Protein 3H6Q (pdb70)

Sequence (168 aa):
GFEDGFYTILHLAEGQHHPNSKIPGGMYASSKDGKDVPVTAEPLGPQSKIRWWIARRDPQAGDDMYTITEFRIDNSIIPGQQWSSRSPVETEVPVYLYDRIKAEEETGYTCAWRIQQPADHGADGVYHIVGNVRIGSTDWADLREEYGEPQVYMKPVPVIPNVVYIPRWFILGYEE

B-factor: mean 22.75, std 12.81, range [7.79, 85.91]

Radius of gyration: 15.04 Å; Cα contacts (8 Å, |Δi|>4): 395; chains: 1; bounding box: 37×40×35 Å

Nearest PDB structures (foldseek):
  3h6q-assembly1_A  TM=1.006E+00  e=7.172E-31  Macrolepiota procera
  8ae5-assembly2_D  TM=9.806E-01  e=5.503E-27  Macrolepiota procera
  5eha-assembly1_A  TM=6.609E-01  e=7.747E-03  Agaricus bisporus
  3mpp-assembly1_G  TM=6.601E-01  e=1.578E-02  Clostridium botulinum
  4jra-assembly2_B  TM=5.439E-01  e=2.253E-02  Clostridium botulinum

Solvent-accessible surface area: 9699 Å² total; per-residue (Å²): 100,20,131,74,13,41,23,20,0,11,28,6,54,127,68,64,132,31,119,49,198,138,112,52,24,53,33,0,0,6,100,77,25,52,76,58,34,2,5,3,22,68,132,36,146,169,35,117,8,95,0,130,0,20,112,39,103,168,44,28,123,103,34,6,10,0,19,12,111,72,165,82,154,46,112,43,0,9,0,0,14,9,65,121,103,55,108,27,22,0,48,1,14,15,140,130,54,4,139,123,46,47,66,32,21,16,0,75,15,72,74,2,137,150,27,62,130,13,8,40,8,0,4,0,15,87,88,186,59,28,10,1,11,0,14,31,62,130,56,205,57,102,36,19,0,17,1,76,45,10,55,101,99,120,151,59,62,24,4,45,0,12,7,89,39,145,131,241

Foldseek 3Di:
DDAWAKKFKWWDDVPRDPVDDPFDTWTFFCVVDAPAFTFTHGDDPPTFGIWGWADDVVVHPQKIWTWTDDDDDDQTFTFKAALPDFFFFTGGHGVVVCVVVVIDRIWHWAADPDDDPQKTWTWGHDDVQWTWTWHWDADPNGITTGTHIDGPDPPDDRIIIRMDGPDD

CATH classification: 2.80.10.50

Organism: Macrolepiota procera (NCBI:txid56183)

Structure (mmCIF, N/CA/C/O backbone):
data_3H6Q
#
_entry.id   3H6Q
#
_cell.length_a   77.11
_cell.length_b   77.11
_cell.length_c   60.92
_cell.angle_alpha   90
_cell.angle_beta   90
_cell.angle_gamma   120
#
_symmetry.space_group_name_H-M   'P 31 2 1'
#
loop_
_entity.id
_entity.type
_entity.pdbx_description
1 polymer 'Macrocypin 1a'
2 water water
#
loop_
_atom_site.group_PDB
_atom_site.id
_atom_site.type_symbol
_atom_site.label_atom_id
_atom_site.label_alt_id
_atom_site.label_comp_id
_atom_site.label_asym_id
_atom_site.label_entity_id
_atom_site.label_seq_id
_atom_site.pdbx_PDB_ins_code
_atom_site.Cartn_x
_atom_site.Cartn_y
_atom_site.Cartn_z
_atom_site.occupancy
_atom_site.B_iso_or_equiv
_atom_site.auth_seq_id
_atom_site.auth_comp_id
_atom_site.auth_asym_id
_atom_site.auth_atom_id
_atom_site.pdbx_PDB_model_num
ATOM 1 N N . GLY A 1 2 ? -31.271 -24.322 23.294 1.00 37.44 1 GLY A N 1
ATOM 2 C CA . GLY A 1 2 ? -30.037 -23.886 22.629 1.00 34.13 1 GLY A CA 1
ATOM 3 C C . GLY A 1 2 ? -29.628 -22.403 22.750 1.00 32.15 1 GLY A C 1
ATOM 4 O O . GLY A 1 2 ? -29.611 -21.803 23.829 1.00 32.89 1 GLY A O 1
ATOM 5 N N . PHE A 1 3 ? -29.194 -21.826 21.626 1.00 28.88 2 PHE A N 1
ATOM 6 C CA . PHE A 1 3 ? -28.746 -20.417 21.626 1.00 26.32 2 PHE A CA 1
ATOM 7 C C . PHE A 1 3 ? -29.890 -19.489 22.075 1.00 23.83 2 PHE A C 1
ATOM 8 O O . PHE A 1 3 ? -31.000 -19.592 21.565 1.00 20.90 2 PHE A O 1
ATOM 16 N N . GLU A 1 4 ? -29.612 -18.529 22.962 1.00 27.56 3 GLU A N 1
ATOM 17 C CA . GLU A 1 4 ? -30.642 -17.634 23.454 1.00 28.67 3 GLU A CA 1
ATOM 18 C C . GLU A 1 4 ? -30.876 -16.425 22.569 1.00 22.94 3 GLU A C 1
ATOM 19 O O . GLU A 1 4 ? -29.918 -15.809 22.121 1.00 22.76 3 GLU A O 1
ATOM 25 N N . ASP A 1 5 ? -32.126 -16.000 22.464 1.00 22.64 4 ASP A N 1
ATOM 26 C CA . ASP A 1 5 ? -32.425 -14.796 21.699 1.00 18.00 4 ASP A CA 1
ATOM 27 C C . ASP A 1 5 ? -31.726 -13.643 22.445 1.00 20.44 4 ASP A C 1
ATOM 28 O O . ASP A 1 5 ? -31.735 -13.598 23.703 1.00 18.67 4 ASP A O 1
ATOM 33 N N . GLY A 1 6 ? -31.281 -12.634 21.710 1.00 16.40 5 GLY A N 1
ATOM 34 C CA . GLY A 1 6 ? -30.613 -11.529 22.366 1.00 15.81 5 GLY A CA 1
ATOM 35 C C . GLY A 1 6 ? -29.966 -10.587 21.380 1.00 13.35 5 GLY A C 1
ATOM 36 O O . GLY A 1 6 ? -30.193 -10.653 20.159 1.00 12.71 5 GLY A O 1
ATOM 37 N N . PHE A 1 7 ? -29.179 -9.674 21.939 1.00 13.57 6 PHE A N 1
ATOM 38 C CA . PHE A 1 7 ? -28.570 -8.574 21.164 1.00 10.53 6 PHE A CA 1
ATOM 39 C C . PHE A 1 7 ? -27.078 -8.810 21.206 1.00 12.77 6 PHE A C 1
ATOM 40 O O . PHE A 1 7 ? -26.438 -8.727 22.265 1.00 12.96 6 PHE A O 1
ATOM 48 N N . TYR A 1 8 ? -26.490 -9.146 20.062 1.00 12.91 7 TYR A N 1
ATOM 49 C CA . TYR A 1 8 ? -25.096 -9.625 20.075 1.00 10.48 7 TYR A CA 1
ATOM 50 C C . TYR A 1 8 ? -24.140 -8.857 19.172 1.00 9.94 7 TYR A C 1
ATOM 51 O O . TYR A 1 8 ? -24.560 -8.298 18.139 1.00 11.32 7 TYR A O 1
ATOM 60 N N . THR A 1 9 ? -22.843 -9.055 19.432 1.00 12.13 8 THR A N 1
ATOM 61 C CA . THR A 1 9 ? -21.755 -8.598 18.514 1.00 13.00 8 THR A CA 1
ATOM 62 C C . THR A 1 9 ? -21.210 -9.937 17.980 1.00 11.57 8 THR A C 1
ATOM 63 O O . THR A 1 9 ? -21.247 -10.971 18.693 1.00 11.72 8 THR A O 1
ATOM 67 N N . ILE A 1 10 ? -20.710 -9.881 16.754 1.00 11.31 9 ILE A N 1
ATOM 68 C CA . ILE A 1 10 ? -20.252 -11.106 16.087 1.00 13.41 9 ILE A CA 1
ATOM 69 C C . ILE A 1 10 ? -18.850 -10.842 15.526 1.00 13.44 9 ILE A C 1
ATOM 70 O O . ILE A 1 10 ? -18.707 -10.301 14.436 1.00 11.70 9 ILE A O 1
ATOM 75 N N . LEU A 1 11 ? -17.845 -11.339 16.247 1.00 12.53 10 LEU A N 1
ATOM 76 C CA . LEU A 1 11 ? -16.419 -11.105 15.923 1.00 12.97 10 LEU A CA 1
ATOM 77 C C . LEU A 1 11 ? -15.841 -12.235 15.073 1.00 13.87 10 LEU A C 1
ATOM 78 O O . LEU A 1 11 ? -15.980 -13.402 15.406 1.00 12.79 10 LEU A O 1
ATOM 83 N N . HIS A 1 12 ? -15.307 -11.879 13.917 1.00 14.20 11 HIS A N 1
ATOM 84 C 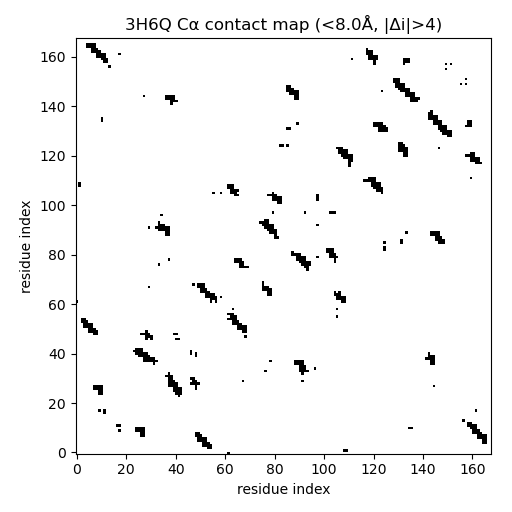CA . HIS A 1 12 ? -14.703 -12.945 13.100 1.00 13.43 11 HIS A CA 1
ATOM 85 C C . HIS A 1 12 ? -13.443 -13.468 13.788 1.00 11.64 11 HIS A C 1
ATOM 86 O O . HIS A 1 12 ? -12.644 -12.702 14.260 1.00 14.62 11 HIS A O 1
ATOM 93 N N . LEU A 1 13 ? -13.270 -14.790 13.777 1.00 14.12 12 LEU A N 1
ATOM 94 C CA . LEU A 1 13 ? -12.091 -15.387 14.365 1.00 14.10 12 LEU A CA 1
ATOM 95 C C . LEU A 1 13 ? -11.255 -16.154 13.314 1.00 15.37 12 LEU A C 1
ATOM 96 O O . LEU A 1 13 ? -11.665 -17.245 12.837 1.00 17.10 12 LEU A O 1
ATOM 101 N N . ALA A 1 14 ? -10.056 -15.639 13.050 1.00 18.74 13 ALA A N 1
ATOM 102 C CA . ALA A 1 14 ? -9.130 -16.362 12.162 1.00 19.80 13 ALA A CA 1
ATOM 103 C C . ALA A 1 14 ? -8.535 -17.519 12.982 1.00 18.95 13 ALA A C 1
ATOM 104 O O . ALA A 1 14 ? -8.611 -17.557 14.213 1.00 18.17 13 ALA A O 1
ATOM 106 N N . GLU A 1 15 ? -7.968 -18.539 12.313 1.00 23.71 14 GLU A N 1
ATOM 107 C CA . GLU A 1 15 ? -7.399 -19.686 13.093 1.00 23.35 14 GLU A CA 1
ATOM 108 C C . GLU A 1 15 ? -6.315 -19.194 14.065 1.00 26.60 14 GLU A C 1
ATOM 109 O O . GLU A 1 15 ? -5.425 -18.457 13.650 1.00 26.37 14 GLU A O 1
ATOM 115 N N . GLY A 1 16 ? -6.405 -19.601 15.325 1.00 27.36 15 GLY A N 1
ATOM 116 C CA . GLY A 1 16 ? -5.436 -19.162 16.322 1.00 31.95 15 GLY A CA 1
ATOM 117 C C . GLY A 1 16 ? -5.750 -17.830 17.023 1.00 32.90 15 GLY A C 1
ATOM 118 O O . GLY A 1 16 ? -5.080 -17.473 17.991 1.00 36.69 15 GLY A O 1
ATOM 119 N N . GLN A 1 17 ? -6.736 -17.082 16.528 1.00 29.49 16 GLN A N 1
ATOM 120 C CA . GLN A 1 17 ? -7.091 -15.773 17.121 1.00 30.65 16 GLN A CA 1
ATOM 121 C C . GLN A 1 17 ? -7.689 -15.898 18.507 1.00 31.44 16 GLN A C 1
ATOM 122 O O . GLN A 1 17 ? -8.544 -16.744 18.724 1.00 34.13 16 GLN A O 1
ATOM 128 N N A HIS A 1 18 ? -7.257 -15.060 19.446 0.39 32.80 17 HIS A N 1
ATOM 129 N N B HIS A 1 18 ? -7.236 -15.099 19.464 0.61 44.75 17 HIS A N 1
ATOM 130 C CA A HIS A 1 18 ? -7.800 -15.106 20.807 0.39 35.69 17 HIS A CA 1
ATOM 131 C CA B HIS A 1 18 ? -7.809 -15.178 20.808 0.61 48.04 17 HIS A CA 1
ATOM 132 C C A HIS A 1 18 ? -9.033 -14.221 20.895 0.39 34.39 17 HIS A C 1
ATOM 133 C C B HIS A 1 18 ? -9.018 -14.255 20.879 0.61 48.07 17 HIS A C 1
ATOM 134 O O A HIS A 1 18 ? -8.929 -13.000 20.747 0.39 32.03 17 HIS A O 1
ATOM 135 O O B HIS A 1 18 ? -8.896 -13.050 20.635 0.61 44.45 17 HIS A O 1
ATOM 148 N N . PRO A 1 19 ? -10.204 -14.813 21.189 1.00 37.05 18 PRO A N 1
ATOM 149 C CA . PRO A 1 19 ? -11.446 -14.047 21.297 1.00 37.75 18 PRO A CA 1
ATOM 150 C C . PRO A 1 19 ? -11.298 -12.851 22.207 1.00 42.55 18 PRO A C 1
ATOM 151 O O . PRO A 1 19 ? -11.852 -11.774 21.940 1.00 40.27 18 PRO A O 1
ATOM 155 N N . ASN A 1 20 ? -10.604 -13.036 23.328 1.00 42.90 19 ASN A N 1
ATOM 156 C CA . ASN A 1 20 ? -10.494 -11.897 24.236 1.00 47.94 19 ASN A CA 1
ATOM 157 C C . ASN A 1 20 ? -9.281 -11.006 23.998 1.00 48.15 19 ASN A C 1
ATOM 158 O O . ASN A 1 20 ? -9.106 -10.007 24.694 1.00 53.07 19 ASN A O 1
ATOM 163 N N . SER A 1 21 ? -8.531 -11.292 22.929 1.00 52.31 20 SER A N 1
ATOM 164 C CA . SER A 1 21 ? -7.297 -10.570 22.588 1.00 52.55 20 SER A CA 1
ATOM 165 C C . SER A 1 21 ? -7.385 -9.075 22.793 1.00 55.25 20 SER A C 1
ATOM 166 O O . SER A 1 21 ? -8.471 -8.477 22.789 1.00 55.22 20 SER A O 1
ATOM 169 N N . LYS A 1 22 ? -6.221 -8.467 22.977 1.00 57.32 21 LYS A N 1
ATOM 170 C CA . LYS A 1 22 ? -6.165 -7.040 23.225 1.00 53.22 21 LYS A CA 1
ATOM 171 C C . LYS A 1 22 ? -5.639 -6.289 22.009 1.00 53.06 21 LYS A C 1
ATOM 172 O O . LYS A 1 22 ? -6.030 -5.136 21.763 1.00 48.68 21 LYS A O 1
ATOM 178 N N . ILE A 1 23 ? -4.770 -6.933 21.235 1.00 49.08 22 ILE A N 1
ATOM 179 C CA . ILE A 1 23 ? -4.262 -6.290 20.031 1.00 48.54 22 ILE A CA 1
ATOM 180 C C . ILE A 1 23 ? -5.494 -5.837 19.270 1.00 49.64 22 ILE A C 1
ATOM 181 O O . ILE A 1 23 ? -6.515 -6.553 19.227 1.00 46.63 22 ILE A O 1
ATOM 186 N N . PRO A 1 24 ? -5.469 -4.598 18.766 1.00 48.48 23 PRO A N 1
ATOM 187 C CA . PRO A 1 24 ? -6.614 -4.071 18.013 1.00 44.25 23 PRO A CA 1
ATOM 188 C C . PRO A 1 24 ? -6.731 -4.699 16.622 1.00 43.05 23 PRO A C 1
ATOM 189 O O . PRO A 1 24 ? -5.868 -5.475 16.177 1.00 49.05 23 PRO A O 1
ATOM 193 N N . GLY A 1 25 ? -7.844 -4.423 15.963 1.00 38.05 24 GLY A N 1
ATOM 194 C CA . GLY A 1 25 ? -8.010 -4.951 14.637 1.00 37.07 24 GLY A CA 1
ATOM 195 C C . GLY A 1 25 ? -9.140 -5.940 14.482 1.00 31.84 24 GLY A C 1
ATOM 196 O O . GLY A 1 25 ? -9.406 -6.275 13.355 1.00 34.49 24 GLY A O 1
ATOM 197 N N . GLY A 1 26 ? -9.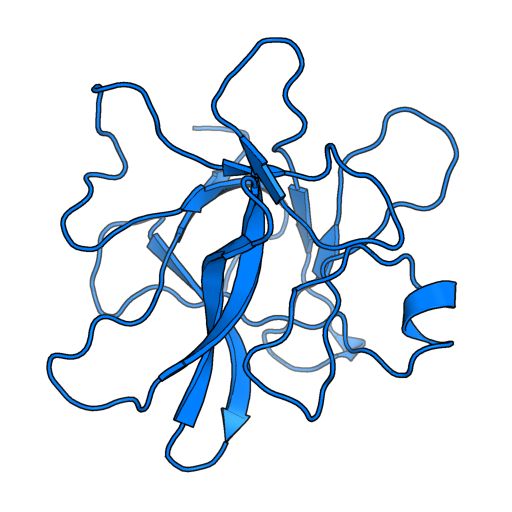744 -6.429 15.570 1.00 30.93 25 GLY A N 1
A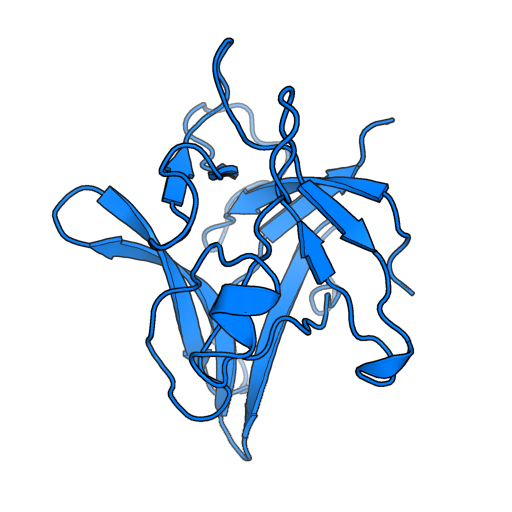TOM 198 C CA . GLY A 1 26 ? -10.826 -7.402 15.442 1.00 25.50 25 GLY A CA 1
ATOM 199 C C . GLY A 1 26 ? -11.848 -6.870 14.484 1.00 25.00 25 GLY A C 1
ATOM 200 O O . GLY A 1 26 ? -12.193 -5.678 14.584 1.00 20.05 25 GLY A O 1
ATOM 201 N N . MET A 1 27 ? -12.405 -7.736 13.627 1.00 19.63 26 MET A N 1
ATOM 202 C CA . MET A 1 27 ? -13.394 -7.249 12.654 1.00 19.41 26 MET A CA 1
ATOM 203 C C . MET A 1 27 ? -14.733 -7.897 13.026 1.00 17.91 26 MET A C 1
ATOM 204 O O . MET A 1 27 ? -14.877 -9.134 13.070 1.00 16.25 26 MET A O 1
ATOM 209 N N . TYR A 1 28 ? -15.759 -7.059 13.184 1.00 14.43 27 TYR A N 1
ATOM 210 C CA . TYR A 1 28 ? -17.088 -7.525 13.554 1.00 13.03 27 TYR A CA 1
ATOM 211 C C . TYR A 1 28 ? -18.065 -7.434 12.391 1.00 15.76 27 TYR A C 1
ATOM 212 O O . TYR A 1 28 ? -18.026 -6.422 11.629 1.00 12.69 27 TYR A O 1
ATOM 221 N N . ALA A 1 29 ? -18.975 -8.407 12.241 1.00 13.79 28 ALA A N 1
ATOM 222 C CA . ALA A 1 29 ? -19.959 -8.322 11.122 1.00 14.43 28 ALA A CA 1
ATOM 223 C C . ALA A 1 29 ? -20.713 -6.992 11.331 1.00 11.93 28 ALA A C 1
ATOM 224 O O . ALA A 1 29 ? -21.155 -6.671 12.464 1.00 12.06 28 ALA A O 1
ATOM 226 N N . SER A 1 30 ? -20.988 -6.319 10.221 1.00 11.31 29 SER A N 1
ATOM 227 C CA . SER A 1 30 ? -21.547 -4.961 10.263 1.00 11.25 29 SER A CA 1
ATOM 228 C C . SER A 1 30 ? -22.657 -4.713 9.291 1.00 14.09 29 SER A C 1
ATOM 229 O O . SER A 1 30 ? -22.648 -5.229 8.160 1.00 13.59 29 SER A O 1
ATOM 232 N N . SER A 1 31 ? -23.631 -3.881 9.708 1.00 13.58 30 SER A N 1
ATOM 233 C CA . SER A 1 31 ? -24.707 -3.503 8.818 1.00 14.16 30 SER A CA 1
ATOM 234 C C . SER A 1 31 ? -24.436 -2.118 8.219 1.00 12.77 30 SER A C 1
ATOM 235 O O . SER A 1 31 ? -25.384 -1.541 7.603 1.00 12.80 30 SER A O 1
ATOM 238 N N . LYS A 1 32 ? -23.195 -1.613 8.327 1.00 13.87 31 LYS A N 1
ATOM 239 C CA . LYS A 1 32 ? -22.951 -0.226 7.804 1.00 15.89 31 LYS A CA 1
ATOM 240 C C . LYS A 1 32 ? -23.219 0.000 6.334 1.00 15.59 31 LYS A C 1
ATOM 241 O O . LYS A 1 32 ? -23.448 1.144 5.930 1.00 17.67 31 LYS A O 1
ATOM 247 N N . ASP A 1 33 ? -23.203 -1.042 5.504 1.00 14.96 32 ASP A N 1
ATOM 248 C CA . ASP A 1 33 ? -23.446 -0.820 4.064 1.00 18.02 32 ASP A CA 1
ATOM 249 C C . ASP A 1 33 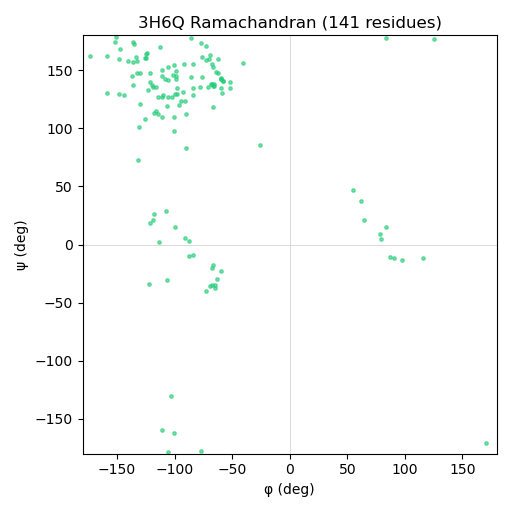? -24.924 -0.778 3.712 1.00 17.80 32 ASP A C 1
ATOM 250 O O . ASP A 1 33 ? -25.269 -0.477 2.569 1.00 16.00 32 ASP A O 1
ATOM 255 N N . GLY A 1 34 ? -25.780 -1.131 4.669 1.00 14.29 33 GLY A N 1
ATOM 256 C CA . GLY A 1 34 ? -27.218 -0.999 4.472 1.00 14.14 33 GLY A CA 1
ATOM 257 C C . GLY A 1 34 ? -27.909 -2.130 3.752 1.00 15.01 33 GLY A C 1
ATOM 258 O O . GLY A 1 34 ? -27.254 -3.115 3.385 1.00 13.48 33 GLY A O 1
ATOM 259 N N . LYS A 1 35 ? -29.235 -2.015 3.632 1.00 12.71 34 LYS A N 1
ATOM 260 C CA . LYS A 1 35 ? -29.999 -3.102 2.979 1.00 12.77 34 LYS A CA 1
ATOM 261 C C . LYS A 1 35 ? -29.715 -3.243 1.465 1.00 15.67 34 LYS A C 1
ATOM 262 O O . LYS A 1 35 ? -29.175 -2.306 0.816 1.00 17.64 34 LYS A O 1
ATOM 268 N N . ASP A 1 36 ? -29.952 -4.470 0.982 1.00 15.60 35 ASP A N 1
ATOM 269 C CA . ASP A 1 36 ? -29.860 -4.838 -0.423 1.00 15.99 35 ASP A CA 1
ATOM 270 C C . ASP A 1 36 ? -28.485 -5.062 -0.987 1.00 17.06 35 ASP A C 1
ATOM 271 O O . ASP A 1 36 ? -28.320 -5.229 -2.223 1.00 18.03 35 ASP A O 1
ATOM 276 N N . VAL A 1 37 ? -27.479 -5.087 -0.125 1.00 14.27 36 VAL A N 1
ATOM 277 C CA . VAL A 1 37 ? -26.112 -5.360 -0.532 1.00 12.90 36 VAL A CA 1
ATOM 278 C C . VAL A 1 37 ? -25.528 -6.339 0.479 1.00 14.35 36 VAL A C 1
ATOM 279 O O . VAL A 1 37 ? -26.123 -6.576 1.522 1.00 13.03 36 VAL A O 1
ATOM 283 N N . PRO A 1 38 ? -24.324 -6.855 0.233 1.00 16.49 37 PRO A N 1
ATOM 284 C CA . PRO A 1 38 ? -23.755 -7.810 1.213 1.00 14.69 37 PRO A CA 1
ATOM 285 C C . PRO A 1 38 ? -23.406 -7.202 2.576 1.00 13.63 37 PRO A C 1
ATOM 286 O O . PRO A 1 38 ? -23.173 -5.994 2.697 1.00 13.03 37 PRO A O 1
ATOM 290 N N . VAL A 1 39 ? -23.440 -8.038 3.608 1.00 12.24 38 VAL A N 1
ATOM 291 C CA . VAL A 1 39 ? -22.985 -7.658 4.919 1.00 13.62 38 VAL A CA 1
ATOM 292 C C . VAL A 1 39 ? -21.459 -7.527 4.898 1.00 11.85 38 VAL A C 1
ATOM 293 O O . VAL A 1 39 ? -20.741 -8.377 4.312 1.00 12.89 38 VAL A O 1
ATOM 297 N N . THR A 1 40 ? -20.942 -6.464 5.498 1.00 12.19 39 THR A N 1
ATOM 298 C CA . THR A 1 40 ? -19.497 -6.217 5.544 1.00 14.78 39 THR A CA 1
ATOM 299 C C . THR A 1 40 ? -19.005 -6.397 6.986 1.00 12.44 39 THR A C 1
ATOM 300 O O . THR A 1 40 ? -19.649 -7.103 7.772 1.00 12.20 39 THR A O 1
ATOM 304 N N . ALA A 1 41 ? -17.831 -5.832 7.330 1.00 16.83 40 ALA A N 1
ATOM 305 C CA . ALA A 1 41 ? -17.306 -5.917 8.711 1.00 16.59 40 ALA A CA 1
ATOM 306 C C . ALA A 1 41 ? -16.514 -4.644 8.996 1.00 18.07 40 ALA A C 1
ATOM 307 O O . ALA A 1 41 ? -16.120 -3.930 8.063 1.00 15.75 40 ALA A O 1
ATOM 309 N N . GLU A 1 42 ? -16.347 -4.368 10.276 1.00 12.84 41 GLU A N 1
ATOM 310 C CA . GLU A 1 42 ? -15.593 -3.164 10.724 1.00 13.97 41 GLU A CA 1
ATOM 311 C C . GLU A 1 42 ? -15.140 -3.375 12.128 1.00 13.16 41 GLU A C 1
ATOM 312 O O . GLU A 1 42 ? -15.619 -4.257 12.881 1.00 14.24 41 GLU A O 1
ATOM 318 N N . PRO A 1 43 ? -14.166 -2.569 12.543 1.00 15.31 42 PRO A N 1
ATOM 319 C CA . PRO A 1 43 ? -13.687 -2.710 13.914 1.00 17.30 42 PRO A CA 1
ATOM 320 C C . PRO A 1 43 ? -14.566 -1.880 14.887 1.00 15.60 42 PRO A C 1
ATOM 321 O O . PRO A 1 43 ? -15.477 -1.152 14.466 1.00 15.17 42 PRO A O 1
ATOM 325 N N . LEU A 1 44 ? -14.242 -1.990 16.163 1.00 13.60 43 LEU A N 1
ATOM 326 C CA . LEU A 1 44 ? -14.932 -1.179 17.172 1.00 17.56 43 LEU A CA 1
ATOM 327 C C . LEU A 1 44 ? -14.720 0.303 16.844 1.00 15.35 43 LEU A C 1
ATOM 328 O O . LEU A 1 44 ? -13.631 0.703 16.376 1.00 16.45 43 LEU A O 1
ATOM 333 N N . GLY A 1 45 ? -15.762 1.094 17.080 1.00 19.52 44 GLY A N 1
ATOM 334 C CA . GLY A 1 45 ? -15.650 2.541 16.879 1.00 17.29 44 GLY A CA 1
ATOM 335 C C . GLY A 1 45 ? -16.916 3.181 17.368 1.00 18.22 44 GLY A C 1
ATOM 336 O O . GLY A 1 45 ? -17.940 2.533 17.559 1.00 15.86 44 GLY A O 1
ATOM 337 N N . PRO A 1 46 ? -16.885 4.499 17.615 1.00 17.27 45 PRO A N 1
ATOM 338 C CA . PRO A 1 46 ? -18.079 5.188 18.121 1.00 16.10 45 PRO A CA 1
ATOM 339 C C . PRO A 1 46 ? -19.259 5.257 17.170 1.00 12.01 45 PRO A C 1
ATOM 340 O O . PRO A 1 46 ? -20.399 5.399 17.628 1.00 16.22 45 PRO A O 1
ATOM 344 N N . GLN A 1 47 ? -18.991 5.032 15.871 1.00 11.92 46 GLN A N 1
ATOM 345 C CA . GLN A 1 47 ? -20.076 5.049 14.879 1.00 13.51 46 GLN A CA 1
ATOM 346 C C . GLN A 1 47 ? -20.216 3.680 14.191 1.00 17.21 46 GLN A C 1
ATOM 347 O O . GLN A 1 47 ? -20.646 3.555 13.047 1.00 14.14 46 GLN A O 1
ATOM 353 N N . SER A 1 48 ? -19.800 2.643 14.896 1.00 14.83 47 SER A N 1
ATOM 354 C CA . SER A 1 48 ? -19.960 1.290 14.336 1.00 15.96 47 SER A CA 1
ATOM 355 C C . SER A 1 48 ? -21.410 0.885 14.296 1.00 12.55 47 SER A C 1
ATOM 356 O O . SER A 1 48 ? -22.243 1.391 15.111 1.00 13.89 47 SER A O 1
ATOM 359 N N . LYS A 1 49 ? -21.694 -0.119 13.432 1.00 13.63 48 LYS A N 1
ATOM 360 C CA . LYS A 1 49 ? -23.066 -0.703 13.333 1.00 10.17 48 LYS A CA 1
ATOM 361 C C . LYS A 1 49 ? -22.849 -2.210 13.384 1.00 13.26 48 LYS A C 1
ATOM 362 O O . LYS A 1 49 ? -22.980 -2.927 12.374 1.00 12.66 48 LYS A O 1
ATOM 368 N N . ILE A 1 50 ? -22.507 -2.671 14.574 1.00 12.68 49 ILE A N 1
ATOM 369 C CA . ILE A 1 50 ? -22.110 -4.090 14.795 1.00 13.17 49 ILE A CA 1
ATOM 370 C C . ILE A 1 50 ? -22.934 -4.888 15.797 1.00 13.37 49 ILE A C 1
ATOM 371 O O . ILE A 1 50 ? -22.526 -5.967 16.219 1.00 12.44 49 ILE A O 1
ATOM 376 N N . ARG A 1 51 ? -24.142 -4.395 16.108 1.00 11.21 50 ARG A N 1
ATOM 377 C CA . ARG A 1 51 ? -25.039 -5.121 17.026 1.00 11.52 50 ARG A CA 1
ATOM 378 C C . ARG A 1 51 ? -26.144 -5.742 16.191 1.00 12.45 50 ARG A C 1
ATOM 379 O O . ARG A 1 51 ? -26.565 -5.163 15.196 1.00 12.95 50 ARG A O 1
ATOM 387 N N . TRP A 1 52 ? -26.530 -6.961 16.572 1.00 12.83 51 TRP A N 1
ATOM 388 C CA . TRP A 1 52 ? -27.547 -7.739 15.817 1.00 9.41 51 TRP A CA 1
ATOM 389 C C . TRP A 1 52 ? -28.516 -8.369 16.781 1.00 10.42 51 TRP A C 1
ATOM 390 O O . TRP A 1 52 ? -28.129 -8.871 17.844 1.00 10.91 51 TRP A O 1
ATOM 401 N N . TRP A 1 53 ? -29.809 -8.290 16.404 1.00 11.40 52 TRP A N 1
ATOM 402 C CA . TRP A 1 53 ? -30.827 -8.975 17.189 1.00 11.89 52 TRP A CA 1
ATOM 403 C C . TRP A 1 53 ? -30.987 -10.378 16.612 1.00 10.33 52 TRP A C 1
ATOM 404 O O . TRP A 1 53 ? -31.399 -10.528 15.457 1.00 12.74 52 TRP A O 1
ATOM 415 N N . ILE A 1 54 ? -30.592 -11.384 17.386 1.00 12.43 53 ILE A N 1
ATOM 416 C CA . ILE A 1 54 ? -30.677 -12.804 16.936 1.00 13.31 53 ILE A CA 1
ATOM 417 C C . ILE A 1 54 ? -31.825 -13.461 17.653 1.00 15.62 53 ILE A C 1
ATOM 418 O O . ILE A 1 54 ? -31.929 -13.355 18.881 1.00 13.15 53 ILE A O 1
ATOM 423 N N . ALA A 1 55 ? -32.730 -14.074 16.909 1.00 13.03 54 ALA A N 1
ATOM 424 C CA . ALA A 1 55 ? -33.931 -14.648 17.540 1.00 12.38 54 ALA A CA 1
ATOM 425 C C . ALA A 1 55 ? -34.291 -15.967 16.875 1.00 16.44 54 ALA A C 1
ATOM 426 O O . ALA A 1 55 ? -34.230 -16.111 15.645 1.00 13.37 54 ALA A O 1
ATOM 428 N N A ARG A 1 56 ? -34.808 -16.905 17.663 0.43 11.78 55 ARG A N 1
ATOM 429 N N B ARG A 1 56 ? -34.854 -16.856 17.669 0.57 14.36 55 ARG A N 1
ATOM 430 C CA A ARG A 1 56 ? -35.251 -18.175 17.082 0.43 12.28 55 ARG A CA 1
ATOM 431 C CA B ARG A 1 56 ? -35.324 -18.126 17.158 0.57 16.39 55 ARG A CA 1
ATOM 432 C C A ARG A 1 56 ? -36.405 -17.868 16.123 0.43 14.53 55 ARG A C 1
ATOM 433 C C B ARG A 1 56 ? -36.446 -17.862 16.128 0.57 18.19 55 ARG A C 1
ATOM 434 O O A ARG A 1 56 ? -37.206 -16.947 16.352 0.43 13.34 55 ARG A O 1
ATOM 435 O O B ARG A 1 56 ? -37.244 -16.924 16.288 0.57 19.70 55 ARG A O 1
ATOM 450 N N . ASP A 1 57 ? -36.495 -18.640 15.051 1.00 16.77 56 ASP A N 1
ATOM 451 C CA . ASP A 1 57 ? -37.602 -18.530 14.089 1.00 18.77 56 ASP A CA 1
ATOM 452 C C . ASP A 1 57 ? -38.195 -19.953 14.055 1.00 21.81 56 ASP A C 1
ATOM 453 O O . ASP A 1 57 ? -37.807 -20.798 13.236 1.00 20.74 56 ASP A O 1
ATOM 458 N N . PRO A 1 58 ? -39.202 -20.213 14.867 1.00 22.70 57 PRO A N 1
ATOM 459 C CA . PRO A 1 58 ? -39.727 -21.575 14.858 1.00 26.45 57 PRO A CA 1
ATOM 460 C C . PRO A 1 58 ? -40.333 -22.060 13.567 1.00 26.21 57 PRO A C 1
ATOM 461 O O . PRO A 1 58 ? -40.260 -23.241 13.262 1.00 30.41 57 PRO A O 1
ATOM 465 N N . GLN A 1 59 ? -40.882 -21.151 12.800 1.00 26.49 58 GLN A N 1
ATOM 466 C CA . GLN A 1 59 ? -41.508 -21.531 11.551 1.00 31.47 58 GLN A CA 1
ATOM 467 C C . GLN A 1 59 ? -40.510 -22.036 10.513 1.00 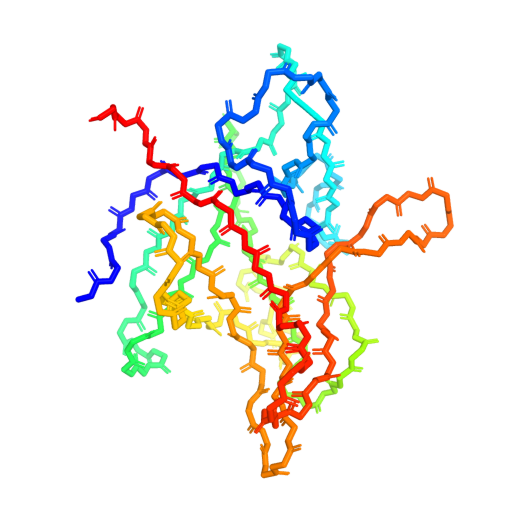30.56 58 GLN A C 1
ATOM 468 O O . GLN A 1 59 ? -40.894 -22.760 9.598 1.00 27.50 58 GLN A O 1
ATOM 474 N N . ALA A 1 60 ? -39.226 -21.702 10.682 1.00 26.35 59 ALA A N 1
ATOM 475 C CA . ALA A 1 60 ? -38.187 -22.069 9.706 1.00 27.88 59 ALA A CA 1
ATOM 476 C C . ALA A 1 60 ? -37.626 -23.431 9.996 1.00 30.32 59 ALA A C 1
ATOM 477 O O . ALA A 1 60 ? -36.903 -24.012 9.190 1.00 31.08 59 ALA A O 1
ATOM 479 N N . GLY A 1 61 ? -37.987 -23.957 11.147 1.00 27.46 60 GLY A N 1
ATOM 480 C CA . GLY A 1 61 ? -37.527 -25.256 11.502 1.00 32.44 60 GLY A CA 1
ATOM 481 C C . GLY A 1 61 ? -36.854 -25.215 12.830 1.00 32.06 60 GLY A C 1
ATOM 482 O O . GLY A 1 61 ? -36.671 -24.161 13.503 1.00 35.27 60 GLY A O 1
ATOM 483 N N . ASP A 1 62 ? -36.473 -26.416 13.208 1.00 37.32 61 ASP A N 1
ATOM 484 C CA . ASP A 1 62 ? -35.782 -26.636 14.428 1.00 35.81 61 ASP A CA 1
ATOM 485 C C . ASP A 1 62 ? -34.401 -25.976 14.371 1.00 31.93 61 ASP A C 1
ATOM 486 O O . ASP A 1 62 ? -33.580 -26.151 13.420 1.00 30.75 61 ASP A O 1
ATOM 491 N N . ASP A 1 63 ? -34.130 -25.338 15.479 1.00 29.53 62 ASP A N 1
ATOM 492 C CA . ASP A 1 63 ? -32.836 -24.776 15.755 1.00 26.80 62 ASP A CA 1
ATOM 493 C C . ASP A 1 63 ? -32.491 -23.672 14.805 1.00 23.53 62 ASP A C 1
ATOM 494 O O . ASP A 1 63 ? -31.323 -23.361 14.728 1.00 20.65 62 ASP A O 1
ATOM 499 N N . MET A 1 64 ? -33.470 -23.061 14.150 1.00 20.92 63 MET A N 1
ATOM 500 C CA . MET A 1 64 ? -33.149 -21.980 13.182 1.00 17.89 63 MET A CA 1
ATOM 501 C C . MET A 1 64 ? -33.345 -20.613 13.832 1.00 16.86 63 MET A C 1
ATOM 502 O O . MET A 1 64 ? -34.233 -20.441 14.697 1.00 14.45 63 MET A O 1
ATOM 507 N N . TYR A 1 65 ? -32.549 -19.636 13.392 1.00 12.46 64 TYR A N 1
ATOM 508 C CA . TYR A 1 65 ? -32.601 -18.287 13.937 1.00 12.53 64 TYR A CA 1
ATOM 509 C C . TYR A 1 65 ? -32.543 -17.268 12.818 1.00 14.98 64 TYR A C 1
ATOM 510 O O . TYR A 1 65 ? -31.995 -17.520 11.719 1.00 13.14 64 TYR A O 1
ATOM 519 N N . THR A 1 66 ? -33.052 -16.076 13.126 1.00 10.34 65 THR A N 1
ATOM 520 C CA . THR A 1 66 ? -32.827 -14.948 12.240 1.00 14.26 65 THR A CA 1
ATOM 521 C C . THR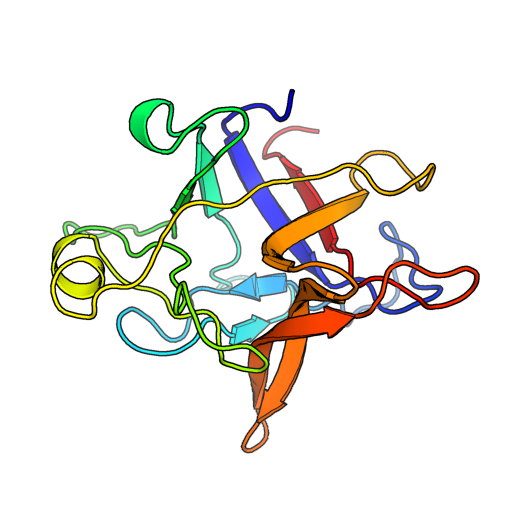 A 1 66 ? -31.772 -14.033 12.910 1.00 10.45 65 THR A C 1
ATOM 522 O O . THR A 1 66 ? -31.621 -14.019 14.105 1.00 12.76 65 THR A O 1
ATOM 526 N N . ILE A 1 67 ? -31.034 -13.299 12.066 1.00 10.00 66 ILE A N 1
ATOM 527 C CA . ILE A 1 67 ? -29.975 -12.351 12.481 1.00 12.79 66 ILE A CA 1
ATOM 528 C C . ILE A 1 67 ? -30.344 -11.032 11.826 1.00 14.77 66 ILE A C 1
ATOM 529 O O . ILE A 1 67 ? -30.195 -10.847 10.612 1.00 12.00 66 ILE A O 1
ATOM 534 N N . THR A 1 68 ? -30.807 -10.080 12.663 1.00 11.81 67 THR A N 1
ATOM 535 C CA . THR A 1 68 ? -31.390 -8.857 12.121 1.00 11.15 67 THR A CA 1
ATOM 536 C C . THR A 1 68 ? -30.621 -7.617 12.569 1.00 10.93 67 THR A C 1
ATOM 537 O O . THR A 1 68 ? -30.159 -7.543 13.677 1.00 10.82 67 THR A O 1
ATOM 541 N N . GLU A 1 69 ? -30.401 -6.690 11.626 1.00 11.80 68 GLU A N 1
ATOM 542 C CA . GLU A 1 69 ? -29.686 -5.443 11.949 1.00 13.79 68 GLU A CA 1
ATOM 543 C C . GLU A 1 69 ? -30.455 -4.618 12.988 1.00 16.04 68 GLU A C 1
ATOM 544 O O . GLU A 1 69 ? -31.669 -4.750 13.196 1.00 12.82 68 GLU A O 1
ATOM 550 N N . PHE A 1 70 ? -29.689 -3.743 13.609 1.00 14.79 69 PHE A N 1
ATOM 551 C CA . PHE A 1 70 ? -30.250 -2.764 14.549 1.00 12.92 69 PHE A CA 1
ATOM 552 C C . PHE A 1 70 ? -30.428 -1.458 13.767 1.00 12.30 69 PHE A C 1
ATOM 553 O O . PHE A 1 70 ? -29.481 -1.021 13.095 1.00 13.13 69 PHE A O 1
ATOM 561 N N . ARG A 1 71 ? -31.586 -0.809 13.928 1.00 11.90 70 ARG A N 1
ATOM 562 C CA . ARG A 1 71 ? -31.770 0.474 13.206 1.00 12.72 70 ARG A CA 1
ATOM 563 C C . ARG A 1 71 ? -32.339 1.423 14.275 1.00 11.57 70 ARG A C 1
ATOM 564 O O . ARG A 1 71 ? -33.031 0.971 15.217 1.00 12.68 70 ARG A O 1
ATOM 572 N N . ILE A 1 72 ? -32.206 2.712 13.964 1.00 11.32 71 ILE A N 1
ATOM 573 C CA . ILE A 1 72 ? -32.841 3.708 14.852 1.00 13.24 71 ILE A CA 1
ATOM 574 C C . ILE A 1 72 ? -33.980 4.464 14.154 1.00 16.60 71 ILE A C 1
ATOM 575 O O . ILE A 1 72 ? -34.552 5.413 14.725 1.00 14.93 71 ILE A O 1
ATOM 580 N N . ASP A 1 73 ? -34.272 4.114 12.901 1.00 14.20 72 ASP A N 1
ATOM 581 C CA . ASP A 1 73 ? -35.359 4.767 12.163 1.00 14.10 72 ASP A CA 1
ATOM 582 C C . ASP A 1 73 ? -36.630 3.983 12.104 1.00 12.26 72 ASP A C 1
ATOM 583 O O . ASP A 1 73 ? -36.835 3.063 12.934 1.00 12.13 72 ASP A O 1
ATOM 588 N N . ASN A 1 74 ? -37.540 4.321 11.160 1.00 10.81 73 ASN A N 1
ATOM 589 C CA . ASN A 1 74 ? -38.821 3.612 11.103 1.00 11.43 73 ASN A CA 1
ATOM 590 C C . ASN A 1 74 ? -38.918 2.654 9.884 1.00 13.79 73 ASN A C 1
ATOM 591 O O . ASN A 1 74 ? -40.014 2.412 9.408 1.00 12.44 73 ASN A O 1
ATOM 596 N N . SER A 1 75 ? -37.764 2.135 9.422 1.00 13.52 74 SER A N 1
ATOM 597 C CA . SER A 1 75 ? -37.748 1.206 8.266 1.00 17.21 74 SER A CA 1
ATOM 598 C C . SER A 1 75 ? -37.719 -0.209 8.730 1.00 14.32 74 SER A C 1
ATOM 599 O O . SER A 1 75 ? -37.266 -0.475 9.842 1.00 17.41 74 SER A O 1
ATOM 602 N N A ILE A 1 76 ? -38.198 -1.117 7.888 0.41 12.94 75 ILE A N 1
ATOM 603 N N B ILE A 1 76 ? -38.206 -1.120 7.892 0.59 11.13 75 ILE A N 1
ATOM 604 C CA A ILE A 1 76 ? -38.152 -2.533 8.276 0.41 15.44 75 ILE A CA 1
ATOM 605 C CA B ILE A 1 76 ? -38.149 -2.549 8.282 0.59 16.18 75 ILE A CA 1
ATOM 606 C C A ILE A 1 76 ? -36.673 -2.977 8.304 0.41 16.48 75 ILE A C 1
ATOM 607 C C B ILE A 1 76 ? -36.669 -2.980 8.309 0.59 15.25 75 ILE A C 1
ATOM 608 O O A ILE A 1 76 ? -35.947 -2.796 7.305 0.41 15.61 75 ILE A O 1
ATOM 609 O O B ILE A 1 76 ? -35.945 -2.803 7.301 0.59 13.70 75 ILE A O 1
ATOM 618 N N . PRO A 1 77 ? -36.214 -3.599 9.422 1.00 15.86 76 PRO A N 1
ATOM 619 C CA . PRO A 1 77 ? -34.784 -3.979 9.418 1.00 15.88 76 PRO A CA 1
ATOM 620 C C . PRO A 1 77 ? -34.478 -5.145 8.520 1.00 15.58 76 PRO A C 1
ATOM 621 O O . PRO A 1 77 ? -35.272 -6.071 8.391 1.00 13.23 76 PRO A O 1
ATOM 625 N N . GLY A 1 78 ? -33.300 -5.076 7.927 1.00 13.66 77 GLY A N 1
ATOM 626 C CA . GLY A 1 78 ? -32.827 -6.187 7.095 1.00 12.72 77 GLY A CA 1
ATOM 627 C C . GLY A 1 78 ? -32.297 -7.321 7.944 1.00 14.82 77 GLY A C 1
ATOM 628 O O . GLY A 1 78 ? -31.915 -7.139 9.109 1.00 12.67 77 GLY A O 1
ATOM 629 N N A GLN A 1 79 ? -32.194 -8.500 7.314 0.74 13.12 78 GLN A N 1
ATOM 630 N N B GLN A 1 79 ? -32.190 -8.521 7.367 0.26 15.58 78 GLN A N 1
ATOM 631 C CA A GLN A 1 79 ? -31.711 -9.719 8.000 0.74 15.40 78 GLN A CA 1
ATOM 632 C CA B GLN A 1 79 ? -31.622 -9.671 8.108 0.26 13.41 78 GLN A CA 1
ATOM 633 C C A GLN A 1 79 ? -30.624 -10.407 7.172 0.74 16.39 78 GLN A C 1
ATOM 634 C C B GLN A 1 79 ? -30.672 -10.442 7.203 0.26 13.98 78 GLN A C 1
ATOM 635 O O A GLN A 1 79 ? -30.571 -10.174 5.987 0.74 10.73 78 GLN A O 1
ATOM 636 O O B GLN A 1 79 ? -30.909 -10.494 6.002 0.26 8.55 78 GLN A O 1
ATOM 647 N N . TRP A 1 80 ? -29.732 -11.185 7.799 1.00 13.38 79 TRP A N 1
ATOM 648 C CA . TRP A 1 80 ? -28.784 -12.007 6.994 1.00 12.44 79 TRP A CA 1
ATOM 649 C C . TRP A 1 80 ? -29.654 -12.884 6.101 1.00 10.47 79 TRP A C 1
ATOM 650 O O . TRP A 1 80 ? -30.518 -13.643 6.590 1.00 10.30 79 TRP A O 1
ATOM 661 N N A SER A 1 81 ? -29.288 -12.923 4.813 0.50 7.90 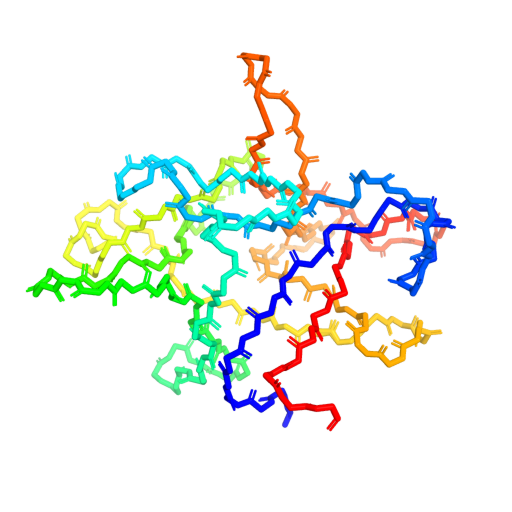80 SER A N 1
ATOM 662 N N B SER A 1 81 ? -29.263 -12.995 4.843 0.50 11.93 80 SER A N 1
ATOM 663 C CA A SER A 1 81 ? -30.066 -13.623 3.773 0.50 11.76 80 SER A CA 1
ATOM 664 C CA B SER A 1 81 ? -30.069 -13.779 3.925 0.50 13.68 80 SER A CA 1
ATOM 665 C C A SER A 1 81 ? -29.110 -14.279 2.783 0.50 12.10 80 SER A C 1
ATOM 666 C C B SER A 1 81 ? -29.123 -14.303 2.831 0.50 16.52 80 SER A C 1
ATOM 667 O O A SER A 1 81 ? -28.084 -13.696 2.493 0.50 8.54 80 SER A O 1
ATOM 668 O O B SER A 1 81 ? -28.123 -13.664 2.519 0.50 15.36 80 SER A O 1
ATOM 673 N N . ARG A 1 82 ? -29.427 -15.469 2.278 1.00 11.85 81 ARG A N 1
ATOM 674 C CA . ARG A 1 82 ? -28.529 -16.087 1.272 1.00 14.72 81 ARG A CA 1
ATOM 675 C C . ARG A 1 82 ? -29.305 -16.958 0.312 1.00 11.05 81 ARG A C 1
ATOM 676 O O . ARG A 1 82 ? -30.364 -17.438 0.610 1.00 11.64 81 ARG A O 1
ATOM 684 N N . SER A 1 83 ? -28.632 -17.329 -0.775 1.00 11.38 82 SER A N 1
ATOM 685 C CA . SER A 1 83 ? -29.220 -18.279 -1.691 1.00 15.25 82 SER A CA 1
ATOM 686 C C . SER A 1 83 ? -29.343 -19.642 -0.973 1.00 15.67 82 SER A C 1
ATOM 687 O O . SER A 1 83 ?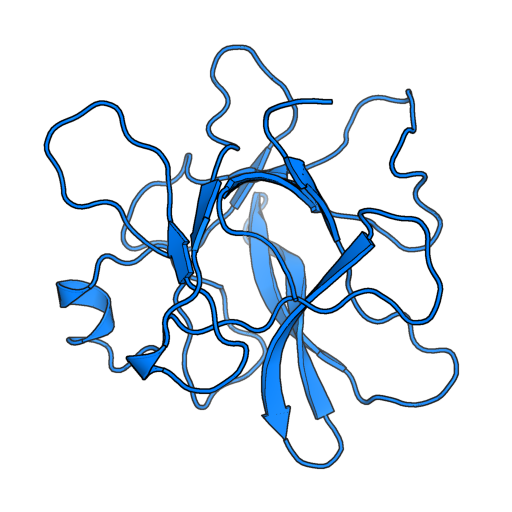 -28.432 -20.083 -0.360 1.00 16.49 82 SER A O 1
ATOM 690 N N . PRO A 1 84 ? -30.479 -20.347 -1.105 1.00 19.46 83 PRO A N 1
ATOM 691 C CA . PRO A 1 84 ? -30.629 -21.638 -0.449 1.00 20.89 83 PRO A CA 1
ATOM 692 C C . PRO A 1 84 ? -30.091 -22.733 -1.331 1.00 16.52 83 PRO A C 1
ATOM 693 O O . PRO A 1 84 ? -30.017 -23.890 -0.883 1.00 22.37 83 PRO A O 1
ATOM 697 N N . VAL A 1 85 ? -29.535 -22.324 -2.478 1.00 16.46 84 VAL A N 1
ATOM 698 C CA . VAL A 1 85 ? -28.966 -23.343 -3.388 1.00 21.40 84 VAL A CA 1
ATOM 699 C C . VAL A 1 85 ? -27.462 -23.155 -3.718 1.00 21.88 84 VAL A C 1
ATOM 700 O O . VAL A 1 85 ? -26.713 -24.128 -3.711 1.00 26.83 84 VAL A O 1
ATOM 704 N N . GLU A 1 86 ? -26.991 -21.922 -3.803 1.00 16.19 85 GLU A N 1
ATOM 705 C CA . GLU A 1 86 ? -25.622 -21.711 -4.215 1.00 19.51 85 GLU A CA 1
ATOM 706 C C . GLU A 1 86 ? -24.652 -21.641 -3.042 1.00 17.80 85 GLU A C 1
ATOM 707 O O . GLU A 1 86 ? -25.030 -21.357 -1.892 1.00 16.27 85 GLU A O 1
ATOM 713 N N . THR A 1 87 ? -23.391 -21.969 -3.338 1.00 14.22 86 THR A N 1
ATOM 714 C CA . THR A 1 87 ? -22.313 -21.779 -2.343 1.00 13.47 86 THR A CA 1
ATOM 715 C C . THR A 1 87 ? -21.340 -20.673 -2.824 1.00 11.88 86 THR A C 1
ATOM 716 O O . THR A 1 87 ? -21.418 -20.193 -3.982 1.00 14.98 86 THR A O 1
ATOM 720 N N . GLU A 1 88 ? -20.434 -20.234 -1.948 1.00 13.54 87 GLU A N 1
ATOM 721 C CA . GLU A 1 88 ? -19.440 -19.232 -2.225 1.00 16.15 87 GLU A CA 1
ATOM 722 C C . GLU A 1 88 ? -20.084 -17.954 -2.742 1.00 15.02 87 GLU A C 1
ATOM 723 O O . GLU A 1 88 ? -19.635 -17.337 -3.733 1.00 16.38 87 GLU A O 1
ATOM 729 N N . VAL A 1 89 ? -21.136 -17.536 -2.035 1.00 12.18 88 VAL A N 1
ATOM 730 C CA . VAL A 1 89 ? -21.881 -16.329 -2.406 1.00 13.24 88 VAL A CA 1
ATOM 731 C C . VAL A 1 89 ? -21.893 -15.436 -1.167 1.00 12.54 88 VAL A C 1
ATOM 732 O O . VAL A 1 89 ? -21.729 -15.942 -0.062 1.00 12.77 88 VAL A O 1
ATOM 736 N N . PRO A 1 90 ? -22.158 -14.136 -1.336 1.00 13.44 89 PRO A N 1
ATOM 737 C CA . PRO A 1 90 ? -22.189 -13.232 -0.173 1.00 13.26 89 PRO A CA 1
ATOM 738 C C . PRO A 1 90 ? -23.451 -13.488 0.645 1.00 12.40 89 PRO A C 1
ATOM 739 O O . PRO A 1 90 ? -24.470 -13.998 0.131 1.00 11.71 89 PRO A O 1
ATOM 743 N N . VAL A 1 91 ? -23.360 -13.068 1.916 1.00 13.57 90 VAL A N 1
ATOM 744 C CA . VAL A 1 91 ? -24.550 -12.998 2.800 1.00 12.62 90 VAL A CA 1
ATOM 745 C C . VAL A 1 91 ? -25.093 -11.566 2.595 1.00 14.52 90 VAL A C 1
ATOM 746 O O . VAL A 1 91 ? -24.314 -10.603 2.680 1.00 13.95 90 VAL A O 1
ATOM 750 N N . TYR A 1 92 ? -26.385 -11.440 2.188 1.00 10.73 91 TYR A N 1
ATOM 751 C CA . TYR A 1 92 ? -26.969 -10.138 1.918 1.00 12.66 91 TYR A CA 1
ATOM 752 C C . TYR A 1 92 ? -27.825 -9.679 3.081 1.00 14.52 91 TYR A C 1
ATOM 753 O O . TYR A 1 92 ? -28.253 -10.453 3.903 1.00 14.27 91 TYR A O 1
ATOM 762 N N . LEU A 1 93 ? -27.966 -8.372 3.205 1.00 11.69 92 LEU A N 1
ATOM 763 C CA . LEU A 1 93 ? -28.815 -7.814 4.276 1.00 13.23 92 LEU A CA 1
ATOM 764 C C . LEU A 1 93 ? -30.162 -7.440 3.603 1.00 14.62 92 LEU A C 1
ATOM 765 O O . LEU A 1 93 ? -30.285 -6.387 2.960 1.00 12.82 92 LEU A O 1
ATOM 770 N N . TYR A 1 94 ? -31.143 -8.338 3.728 1.00 12.78 93 TYR A N 1
ATOM 771 C CA . TYR A 1 94 ? -32.434 -8.150 3.070 1.00 14.36 93 TYR A CA 1
ATOM 772 C C . TYR A 1 94 ? -33.586 -8.118 4.033 1.00 17.54 93 TYR A C 1
ATOM 773 O O . TYR A 1 94 ? -33.666 -8.956 4.932 1.00 13.83 93 TYR A O 1
ATOM 782 N N . ASP A 1 95 ? -34.548 -7.221 3.788 1.00 17.81 94 ASP A N 1
ATOM 783 C CA . ASP A 1 95 ? -35.770 -7.289 4.569 1.00 22.74 94 ASP A CA 1
ATOM 784 C C . ASP A 1 95 ? -36.627 -8.461 4.018 1.00 23.73 94 ASP A C 1
ATOM 785 O O . ASP A 1 95 ? -36.328 -9.104 2.991 1.00 17.69 94 ASP A O 1
ATOM 790 N N . ARG A 1 96 ? -37.717 -8.764 4.693 1.00 28.78 95 ARG A N 1
ATOM 791 C CA . ARG A 1 96 ? -38.479 -9.913 4.292 1.00 29.79 95 ARG A CA 1
ATOM 792 C C . ARG A 1 96 ? -39.122 -9.813 2.919 1.00 27.23 95 ARG A C 1
ATOM 793 O O . ARG A 1 96 ? -39.159 -10.801 2.212 1.00 33.53 95 ARG A O 1
ATOM 801 N N . ILE A 1 97 ? -39.560 -8.643 2.520 1.00 30.70 96 ILE A N 1
ATOM 802 C CA . ILE A 1 97 ? -40.138 -8.554 1.182 1.00 30.53 96 ILE A CA 1
ATOM 803 C C . ILE A 1 97 ? -39.037 -8.777 0.082 1.00 27.56 96 ILE A C 1
ATOM 804 O O . ILE A 1 97 ? -39.310 -9.406 -0.953 1.00 28.72 96 ILE A O 1
ATOM 809 N N . LYS A 1 98 ? -37.802 -8.321 0.315 1.00 24.94 97 LYS A N 1
ATOM 810 C CA . LYS A 1 98 ? -36.727 -8.512 -0.666 1.00 23.48 97 LYS A CA 1
ATOM 811 C C . LYS A 1 98 ? -36.320 -10.004 -0.638 1.00 23.29 97 LYS A C 1
ATOM 812 O O . LYS A 1 98 ? -36.015 -10.592 -1.663 1.00 20.07 97 LYS A O 1
ATOM 818 N N . ALA A 1 99 ? -36.266 -10.595 0.538 1.00 23.39 98 ALA A N 1
ATOM 819 C CA . ALA A 1 99 ? -35.855 -11.990 0.620 1.00 27.02 98 ALA A CA 1
ATOM 820 C C . ALA A 1 99 ? -36.881 -12.912 -0.089 1.00 29.21 98 ALA A C 1
ATOM 821 O O . ALA A 1 99 ? -36.479 -13.838 -0.785 1.00 24.32 98 ALA A O 1
ATOM 823 N N . GLU A 1 100 ? -38.165 -12.576 0.047 1.00 32.89 99 GLU A N 1
ATOM 824 C CA . GLU A 1 100 ? -39.244 -13.315 -0.618 1.00 34.91 99 GLU A CA 1
ATOM 825 C C . GLU A 1 100 ? -39.090 -13.082 -2.128 1.00 28.57 99 GLU A C 1
ATOM 826 O O . GLU A 1 100 ? -39.209 -14.047 -2.892 1.00 34.28 99 GLU A O 1
ATOM 832 N N A GLU A 1 101 ? -38.826 -11.851 -2.576 0.53 29.32 100 GLU A N 1
ATOM 833 N N B GLU A 1 101 ? -38.851 -11.858 -2.572 0.47 27.15 100 GLU A N 1
ATOM 834 C CA A GLU A 1 101 ? -38.648 -11.566 -4.016 0.53 24.43 100 GLU A CA 1
ATOM 835 C CA B GLU A 1 101 ? -38.692 -11.615 -4.002 0.47 30.81 100 GLU A CA 1
ATOM 836 C C A GLU A 1 101 ? -37.496 -12.335 -4.673 0.53 24.03 100 GLU A C 1
ATOM 837 C C B GLU A 1 101 ? -37.524 -12.397 -4.643 0.47 31.18 100 GLU A C 1
ATOM 838 O O A GLU A 1 101 ? -37.625 -12.800 -5.820 0.53 20.94 100 GLU A O 1
ATOM 839 O O B GLU A 1 101 ? -37.688 -12.958 -5.734 0.47 27.27 100 GLU A O 1
ATOM 850 N N . THR A 1 102 ? -36.391 -12.524 -3.935 1.00 19.44 101 THR A N 1
ATOM 851 C CA . THR A 1 102 ? -35.233 -13.167 -4.487 1.00 18.68 101 THR A CA 1
ATOM 852 C C . THR A 1 102 ? -35.218 -14.690 -4.253 1.00 18.00 101 THR A C 1
ATOM 853 O O . THR A 1 102 ? -34.322 -15.357 -4.767 1.00 20.48 101 THR A O 1
ATOM 857 N N . GLY A 1 103 ? -36.078 -15.163 -3.359 1.00 19.45 102 GLY A N 1
ATOM 858 C CA . GLY A 1 103 ? -36.138 -16.594 -3.079 1.00 21.09 102 GLY A CA 1
ATOM 859 C C . GLY A 1 103 ? -35.063 -16.975 -2.047 1.00 21.66 102 GLY A C 1
ATOM 860 O O . GLY A 1 103 ? -34.640 -18.129 -1.993 1.00 19.98 102 GLY A O 1
ATOM 861 N N . TYR A 1 104 ? -34.511 -15.973 -1.369 1.00 15.81 103 TYR A N 1
ATOM 862 C CA . TYR A 1 104 ? -33.407 -16.281 -0.417 1.00 18.37 103 TYR A CA 1
ATOM 863 C C . TYR A 1 104 ? -33.924 -16.719 0.932 1.00 20.11 103 TYR A C 1
ATOM 864 O O . TYR A 1 104 ? -35.114 -16.538 1.238 1.00 22.74 103 TYR A O 1
ATOM 873 N N . THR A 1 105 ? -33.095 -17.470 1.644 1.00 14.21 104 THR A N 1
ATOM 874 C CA . THR A 1 105 ? -33.440 -17.914 2.978 1.00 15.91 104 THR A CA 1
ATOM 875 C C . THR A 1 105 ? -32.783 -17.019 4.034 1.00 15.79 104 THR A C 1
ATOM 876 O O . THR A 1 105 ? -31.656 -16.512 3.866 1.00 15.58 104 THR A O 1
ATOM 880 N N . CYS A 1 106 ? -33.525 -16.816 5.134 1.00 14.14 105 CYS A N 1
ATOM 881 C CA . CYS A 1 106 ? -33.026 -15.980 6.240 1.00 15.14 105 CYS A CA 1
ATOM 882 C C . CYS A 1 106 ? -32.920 -16.820 7.500 1.00 15.57 105 CYS A C 1
ATOM 883 O O . CYS A 1 106 ? -32.848 -16.230 8.606 1.00 11.62 105 CYS A O 1
ATOM 886 N N . ALA A 1 107 ? -32.848 -18.142 7.351 1.00 12.45 106 ALA A N 1
ATOM 887 C CA . ALA A 1 107 ? -32.788 -19.084 8.498 1.00 11.94 106 ALA A CA 1
ATOM 888 C C . ALA A 1 107 ? -31.364 -19.588 8.716 1.00 14.43 106 ALA A C 1
ATOM 889 O O . ALA A 1 107 ? -30.751 -20.148 7.801 1.00 12.45 106 ALA A O 1
ATOM 891 N N . TRP A 1 108 ? -30.844 -19.463 9.937 1.00 12.53 107 TRP A N 1
ATOM 892 C CA . TRP A 1 108 ? -29.452 -19.853 10.236 1.00 14.67 107 TRP A CA 1
ATOM 893 C C . TRP A 1 108 ? -29.357 -20.735 11.453 1.00 16.74 107 TRP A C 1
ATOM 894 O O . TRP A 1 108 ? -30.167 -20.612 12.374 1.00 12.01 107 TRP A O 1
ATOM 905 N N . ARG A 1 109 ? -28.379 -21.653 11.453 1.00 14.34 108 ARG A N 1
ATOM 906 C CA . ARG A 1 109 ? -28.096 -22.424 12.682 1.00 18.93 108 ARG A CA 1
ATOM 907 C C . ARG A 1 109 ? -26.868 -21.783 13.299 1.00 15.84 108 ARG A C 1
ATOM 908 O O . ARG A 1 109 ? -25.993 -21.296 12.636 1.00 13.62 108 ARG A O 1
ATOM 916 N N . ILE A 1 110 ? -26.822 -21.776 14.626 1.00 13.56 109 ILE A N 1
ATOM 917 C CA . ILE A 1 110 ? -25.730 -21.150 15.358 1.00 13.00 109 ILE A CA 1
ATOM 918 C C . ILE A 1 110 ? -25.223 -22.211 16.340 1.00 14.34 109 ILE A C 1
ATOM 919 O O . ILE A 1 110 ? -25.923 -22.610 17.292 1.00 15.11 109 ILE A O 1
ATOM 924 N N A GLN A 1 111 ? -24.044 -22.738 15.978 0.49 11.27 110 GLN A N 1
ATOM 925 N N B GLN A 1 111 ? -24.205 -22.959 15.930 0.51 13.70 110 GLN A N 1
ATOM 926 C CA A GLN A 1 111 ? -23.455 -23.961 16.558 0.49 12.44 110 GLN A CA 1
ATOM 927 C CA B GLN A 1 111 ? -23.779 -24.165 16.700 0.51 8.77 110 GLN A CA 1
ATOM 928 C C A GLN A 1 111 ? -22.216 -23.804 17.408 0.49 14.36 110 GLN A C 1
ATOM 929 C C B GLN A 1 111 ? -22.439 -23.921 17.345 0.51 10.90 110 GLN A C 1
ATOM 930 O O A GLN A 1 111 ? -21.187 -23.319 16.962 0.49 9.29 110 GLN A O 1
ATOM 931 O O B GLN A 1 111 ? -21.544 -23.440 16.667 0.51 8.74 110 GLN A O 1
ATOM 942 N N . PRO A 1 112 ? -22.250 -24.323 18.623 1.00 16.54 111 PRO A N 1
ATOM 943 C CA . PRO A 1 112 ? -20.986 -24.107 19.345 1.00 16.31 111 PRO A CA 1
ATOM 944 C C . PRO A 1 112 ? -19.883 -24.962 18.726 1.00 18.84 111 PRO A C 1
ATOM 945 O O . PRO A 1 112 ? -20.159 -26.083 18.338 1.00 16.76 111 PRO A O 1
ATOM 949 N N . ALA A 1 113 ? -18.705 -24.395 18.612 1.00 19.53 112 ALA A N 1
ATOM 950 C CA . ALA A 1 113 ? -17.573 -25.113 17.999 1.00 24.44 112 ALA A CA 1
ATOM 951 C C A ALA A 1 113 ? -17.206 -26.361 18.788 0.53 25.50 112 ALA A C 1
ATOM 952 C C B ALA A 1 113 ? -17.205 -26.360 18.788 0.47 22.74 112 ALA A C 1
ATOM 953 O O . ALA A 1 113 ? -17.403 -26.363 19.993 1.00 23.25 112 ALA A O 1
ATOM 955 N N . ASP A 1 114 ? -16.795 -27.455 18.120 1.00 30.34 113 ASP A N 1
ATOM 956 C CA . ASP A 1 114 ? -16.367 -28.673 18.835 1.00 31.40 113 ASP A CA 1
ATOM 957 C C . ASP A 1 114 ? -15.389 -28.119 19.838 1.00 36.44 113 ASP A C 1
ATOM 958 O O . ASP A 1 114 ? -14.414 -27.480 19.466 1.00 32.52 113 ASP A O 1
ATOM 963 N N . HIS A 1 115 ? -15.483 -28.587 21.065 1.00 37.29 114 HIS A N 1
ATOM 964 C CA . HIS A 1 115 ? -14.932 -27.720 22.092 1.00 42.71 114 HIS A CA 1
ATOM 965 C C . HIS A 1 115 ? -13.852 -26.662 22.039 1.00 43.24 114 HIS A C 1
ATOM 966 O O . HIS A 1 115 ? -12.742 -26.777 22.559 1.00 48.48 114 HIS A O 1
ATOM 973 N N . GLY A 1 116 ? -14.403 -25.498 21.663 1.00 48.44 115 GLY A N 1
ATOM 974 C CA . GLY A 1 116 ? -13.689 -24.235 21.631 1.00 46.84 115 GLY A CA 1
ATOM 975 C C . GLY A 1 116 ? -14.229 -23.469 22.859 1.00 44.26 115 GLY A C 1
ATOM 976 O O . GLY A 1 116 ? -15.077 -23.979 23.600 1.00 44.48 115 GLY A O 1
ATOM 977 N N . ALA A 1 117 ? -13.773 -22.241 23.068 1.00 42.06 116 ALA A N 1
ATOM 978 C CA . ALA A 1 117 ? -14.186 -21.503 24.249 1.00 38.85 116 ALA A CA 1
ATOM 979 C C . ALA A 1 117 ? -15.658 -21.072 24.271 1.00 38.26 116 ALA A C 1
ATOM 980 O O . ALA A 1 117 ? -16.362 -21.132 23.250 1.00 34.55 116 ALA A O 1
ATOM 982 N N . ASP A 1 118 ? -16.184 -20.717 25.436 1.00 33.60 117 ASP A N 1
ATOM 983 C CA . ASP A 1 118 ? -17.559 -20.265 25.431 1.00 33.01 117 ASP A CA 1
ATOM 984 C C . ASP A 1 118 ? -17.640 -19.055 24.542 1.00 27.58 117 ASP A C 1
ATOM 985 O O . ASP A 1 118 ? -16.673 -18.339 24.415 1.00 27.51 117 ASP A O 1
ATOM 990 N N . GLY A 1 119 ? -18.733 -18.948 23.812 1.00 26.94 118 GLY A N 1
ATOM 991 C CA . GLY A 1 119 ? -18.887 -17.786 22.950 1.00 21.74 118 GLY A CA 1
ATOM 992 C C . GLY A 1 119 ? -18.475 -18.103 21.525 1.00 21.37 118 GLY A C 1
ATOM 993 O O . GLY A 1 119 ? -18.734 -17.304 20.618 1.00 16.04 118 GLY A O 1
ATOM 994 N N . VAL A 1 120 ? -17.795 -19.228 21.304 1.00 17.97 119 VAL A N 1
ATOM 995 C CA . VAL A 1 120 ? -17.292 -19.471 19.929 1.00 15.99 119 VAL A CA 1
ATOM 996 C C . VAL A 1 120 ? -18.258 -20.359 19.189 1.00 15.13 119 VAL A C 1
ATOM 997 O O . VAL A 1 120 ? -18.534 -21.488 19.645 1.00 14.59 119 VAL A O 1
ATOM 1001 N N . TYR A 1 121 ? -18.805 -19.838 18.062 1.00 10.73 120 TYR A N 1
ATOM 1002 C CA . TYR A 1 121 ? -19.805 -20.530 17.299 1.00 10.37 120 TYR A CA 1
ATOM 1003 C C . TYR A 1 121 ? -19.532 -20.557 15.811 1.00 12.87 120 TYR A C 1
ATOM 1004 O O . TYR A 1 121 ? -18.925 -19.652 15.256 1.00 11.92 120 TYR A O 1
ATOM 1013 N N . HIS A 1 122 ? -20.142 -21.532 15.161 1.00 14.00 121 HIS A N 1
ATOM 1014 C CA . HIS A 1 122 ? -20.210 -21.563 13.687 1.00 12.05 121 HIS A CA 1
ATOM 1015 C C . HIS A 1 122 ? -21.585 -21.007 13.322 1.00 15.27 121 HIS A C 1
ATOM 1016 O O . HIS A 1 122 ? -22.581 -21.307 14.027 1.00 15.76 121 HIS A O 1
ATOM 1023 N N . ILE A 1 123 ? -21.665 -20.234 12.232 1.00 12.55 122 ILE A N 1
ATOM 1024 C CA . ILE A 1 123 ? -22.948 -19.704 11.746 1.00 11.28 122 ILE A CA 1
ATOM 1025 C C . ILE A 1 123 ? -23.118 -20.499 10.451 1.00 13.21 122 ILE A C 1
ATOM 1026 O O . ILE A 1 123 ? -22.331 -20.330 9.498 1.00 13.81 122 ILE A O 1
ATOM 1031 N N . VAL A 1 124 ? -24.100 -21.415 10.495 1.00 10.58 123 VAL A N 1
ATOM 1032 C CA . VAL A 1 124 ? -24.267 -22.468 9.453 1.00 9.69 123 VAL A CA 1
ATOM 1033 C C . VAL A 1 124 ? -25.324 -22.126 8.450 1.00 14.37 123 VAL A C 1
ATOM 1034 O O . VAL A 1 124 ? -26.435 -21.763 8.815 1.00 12.24 123 VAL A O 1
ATOM 1038 N N . GLY A 1 125 ? -24.955 -22.241 7.169 1.00 13.36 124 GLY A N 1
ATOM 1039 C CA . GLY A 1 125 ? -25.878 -22.043 6.054 1.00 10.71 124 GLY A CA 1
ATOM 1040 C C . GLY A 1 125 ? -26.295 -23.407 5.475 1.00 11.89 124 GLY A C 1
ATOM 1041 O O . GLY A 1 125 ? -26.673 -24.378 6.179 1.00 12.67 124 GLY A O 1
ATOM 1042 N N . ASN A 1 126 ? -26.185 -23.515 4.149 1.00 11.66 125 ASN A N 1
ATOM 1043 C CA . ASN A 1 126 ? -26.663 -24.744 3.503 1.00 13.73 125 ASN A CA 1
ATOM 1044 C C . ASN A 1 126 ? -25.787 -25.922 3.904 1.00 11.33 125 ASN A C 1
ATOM 1045 O O . ASN A 1 126 ? -24.564 -25.844 3.739 1.00 13.06 125 ASN A O 1
ATOM 1050 N N . VAL A 1 127 ? -26.441 -27.054 4.179 1.00 14.35 126 VAL A N 1
ATOM 1051 C CA . VAL A 1 127 ? -25.716 -28.307 4.469 1.00 12.61 126 VAL A CA 1
ATOM 1052 C C . VAL A 1 127 ? -25.960 -29.269 3.293 1.00 12.62 126 VAL A C 1
ATOM 1053 O O . VAL A 1 127 ? -27.114 -29.551 2.955 1.00 13.98 126 VAL A O 1
ATOM 1057 N N . ARG A 1 128 ? -24.865 -29.792 2.728 1.00 9.86 127 ARG A N 1
ATOM 1058 C CA . ARG A 1 128 ? -24.945 -30.788 1.675 1.00 10.99 127 ARG A CA 1
ATOM 1059 C C . ARG A 1 128 ? -24.163 -32.003 2.120 1.00 14.70 127 ARG A C 1
ATOM 1060 O O . ARG A 1 128 ? -23.368 -31.955 3.101 1.00 12.46 127 ARG A O 1
ATOM 1068 N N . ILE A 1 129 ? -24.389 -33.112 1.428 1.00 10.25 128 ILE A N 1
ATOM 1069 C CA . ILE A 1 129 ? -23.580 -34.304 1.754 1.00 15.43 128 ILE A CA 1
ATOM 1070 C C . ILE A 1 129 ? -22.089 -34.071 1.392 1.00 13.25 128 ILE A C 1
ATOM 1071 O O . ILE A 1 129 ? -21.792 -33.707 0.270 1.00 13.55 128 ILE A O 1
ATOM 1076 N N . GLY A 1 130 ? -21.199 -34.114 2.407 1.00 10.93 129 GLY A N 1
ATOM 1077 C CA . GLY A 1 130 ? -19.783 -33.921 2.090 1.00 10.81 129 GLY A CA 1
ATOM 1078 C C . GLY A 1 130 ? -19.271 -32.475 2.137 1.00 13.97 129 GLY A C 1
ATOM 1079 O O . GLY A 1 130 ? -18.050 -32.280 1.957 1.00 12.33 129 GLY A O 1
ATOM 1080 N N . SER A 1 131 ? -20.167 -31.468 2.222 1.00 12.99 130 SER A N 1
ATOM 1081 C CA . SER A 1 131 ? -19.708 -30.080 2.254 1.00 11.59 130 SER A CA 1
ATOM 1082 C C . SER A 1 131 ? -20.809 -29.235 2.878 1.00 15.08 130 SER A C 1
ATOM 1083 O O . SER A 1 131 ? -21.966 -29.377 2.503 1.00 13.87 130 SER A O 1
ATOM 1086 N N . THR A 1 132 ? -20.427 -28.416 3.850 1.00 11.98 131 THR A N 1
ATOM 1087 C CA . THR A 1 132 ? -21.433 -27.518 4.466 1.00 11.54 131 THR A CA 1
ATOM 1088 C C . THR A 1 132 ? -20.890 -26.122 4.246 1.00 10.09 131 THR A C 1
ATOM 1089 O O . THR A 1 132 ? -19.683 -25.915 4.119 1.00 11.98 131 THR A O 1
ATOM 1093 N N . ASP A 1 133 ? -21.823 -25.168 4.081 1.00 10.22 132 ASP A N 1
ATOM 1094 C CA . ASP A 1 133 ? -21.460 -23.760 3.931 1.00 9.54 132 ASP A CA 1
ATOM 1095 C C . ASP A 1 133 ? -21.471 -23.096 5.314 1.00 13.37 132 ASP A C 1
ATOM 1096 O O . ASP A 1 133 ? -22.441 -23.229 6.089 1.00 12.96 132 ASP A O 1
ATOM 1101 N N . TRP A 1 134 ? -20.393 -22.384 5.605 1.00 11.99 133 TRP A N 1
ATOM 1102 C CA . TRP A 1 134 ? -20.177 -21.711 6.900 1.00 11.70 133 TRP A CA 1
ATOM 1103 C C . TRP A 1 134 ? -19.953 -20.245 6.654 1.00 15.85 133 TRP A C 1
ATOM 1104 O O . TRP A 1 134 ? -19.218 -19.852 5.745 1.00 12.86 133 TRP A O 1
ATOM 1115 N N . ALA A 1 135 ? -20.624 -19.365 7.409 1.00 13.07 134 ALA A N 1
ATOM 1116 C CA . ALA A 1 135 ? -20.365 -17.919 7.182 1.00 12.01 134 ALA A CA 1
ATOM 1117 C C . ALA A 1 135 ? -18.944 -17.603 7.569 1.00 10.87 134 ALA A C 1
ATOM 1118 O O . ALA A 1 135 ? -18.449 -18.062 8.614 1.00 11.11 134 ALA A O 1
ATOM 1120 N N . ASP A 1 136 ? -18.279 -16.773 6.741 1.00 12.32 135 ASP A N 1
ATOM 1121 C CA . ASP A 1 136 ? -16.868 -16.456 6.946 1.00 15.39 135 ASP A CA 1
ATOM 1122 C C . ASP A 1 136 ? -16.635 -15.061 6.376 1.00 13.55 135 ASP A C 1
ATOM 1123 O O . ASP A 1 136 ? -17.574 -14.439 5.898 1.00 12.66 135 ASP A O 1
ATOM 1128 N N . LEU A 1 137 ? -15.407 -14.537 6.474 1.00 14.05 136 LEU A N 1
ATOM 1129 C CA . LEU A 1 137 ? -15.098 -13.207 5.956 1.00 18.96 136 LEU A CA 1
ATOM 1130 C C . LEU A 1 137 ? -14.039 -13.317 4.868 1.00 18.29 136 LEU A C 1
ATOM 1131 O O . LEU A 1 137 ? -13.094 -14.089 5.006 1.00 19.55 136 LEU A O 1
ATOM 1136 N N . ARG A 1 138 ? -14.255 -12.604 3.795 1.00 18.24 137 ARG A N 1
ATOM 1137 C CA . ARG A 1 138 ? -13.236 -12.557 2.716 1.00 19.72 137 ARG A CA 1
ATOM 1138 C C . ARG A 1 138 ? -13.108 -11.094 2.285 1.00 24.23 137 ARG A C 1
ATOM 1139 O O . ARG A 1 138 ? -13.834 -10.261 2.751 1.00 20.10 137 ARG A O 1
ATOM 1147 N N . GLU A 1 139 ? -12.163 -10.776 1.401 1.00 25.34 138 GLU A N 1
ATOM 1148 C CA . GLU A 1 139 ? -12.064 -9.403 0.902 1.00 30.19 138 GLU A CA 1
ATOM 1149 C C . GLU A 1 139 ? -12.501 -9.426 -0.547 1.00 27.36 138 GLU A C 1
ATOM 1150 O O . GLU A 1 139 ? -12.003 -10.273 -1.317 1.00 30.50 138 GLU A O 1
ATOM 1156 N N . GLU A 1 140 ? -13.432 -8.553 -0.909 1.00 26.61 139 GLU A N 1
ATOM 1157 C CA . GLU A 1 140 ? -13.916 -8.426 -2.288 1.00 31.80 139 GLU A CA 1
ATOM 1158 C C . GLU A 1 140 ? -13.866 -6.943 -2.666 1.00 32.17 139 GLU A C 1
ATOM 1159 O O . GLU A 1 140 ? -14.390 -6.090 -1.948 1.00 30.71 139 GLU A O 1
ATOM 1165 N N . TYR A 1 141 ? -13.117 -6.623 -3.718 1.00 37.24 140 TYR A N 1
ATOM 1166 C CA . TYR A 1 141 ? -13.052 -5.221 -4.184 1.00 35.58 140 TYR A CA 1
ATOM 1167 C C . TYR A 1 141 ? -12.465 -4.298 -3.109 1.00 33.98 140 TYR A C 1
ATOM 1168 O O . TYR A 1 141 ? -13.026 -3.224 -2.854 1.00 39.24 140 TYR A O 1
ATOM 1177 N N . GLY A 1 142 ? -11.483 -4.780 -2.365 1.00 30.24 141 GLY A N 1
ATOM 1178 C CA . GLY A 1 142 ? -10.853 -3.967 -1.338 1.00 33.72 141 GLY A CA 1
ATOM 1179 C C . GLY A 1 142 ? -11.597 -3.824 -0.002 1.00 33.48 141 GLY A C 1
ATOM 1180 O O . GLY A 1 142 ? -11.091 -3.182 0.924 1.00 35.84 141 GLY A O 1
ATOM 1181 N N . GLU A 1 143 ? -12.713 -4.547 0.137 1.00 28.69 142 GLU A N 1
ATOM 1182 C CA . GLU A 1 143 ? -13.539 -4.453 1.338 1.00 28.45 142 GLU A CA 1
ATOM 1183 C C . GLU A 1 143 ? -13.957 -5.798 1.952 1.00 23.58 142 GLU A C 1
ATOM 1184 O O . GLU A 1 143 ? -14.168 -6.790 1.230 1.00 24.15 142 GLU A O 1
ATOM 1190 N N . PRO A 1 144 ? -14.091 -5.836 3.280 1.00 22.68 143 PRO A N 1
ATOM 1191 C CA . PRO A 1 144 ? -14.521 -7.085 3.926 1.00 19.08 143 PRO A CA 1
ATOM 1192 C C . PRO A 1 144 ? -15.919 -7.453 3.431 1.00 19.85 143 PRO A C 1
ATOM 1193 O O . PRO A 1 144 ? -16.797 -6.597 3.200 1.00 15.22 143 PRO A O 1
ATOM 1197 N N . GLN A 1 145 ? -16.202 -8.760 3.345 1.00 17.51 144 GLN A N 1
ATOM 1198 C CA . GLN A 1 145 ? -17.556 -9.171 2.934 1.00 15.87 144 GLN A CA 1
ATOM 1199 C C . GLN A 1 145 ? -17.866 -10.513 3.654 1.00 15.98 144 GLN A C 1
ATOM 1200 O O . GLN A 1 145 ? -17.030 -11.427 3.636 1.00 14.10 144 GLN A O 1
ATOM 1206 N N . VAL A 1 146 ? -19.033 -10.618 4.326 1.00 12.64 145 VAL A N 1
ATOM 1207 C CA . VAL A 1 146 ? -19.436 -11.901 4.897 1.00 12.08 145 VAL A CA 1
ATOM 1208 C C . VAL A 1 146 ? -19.967 -12.744 3.765 1.00 13.47 145 VAL A C 1
ATOM 1209 O O . VAL A 1 146 ? -20.681 -12.250 2.859 1.00 13.28 145 VAL A O 1
ATOM 1213 N N . TYR A 1 147 ? -19.561 -14.019 3.731 1.00 12.17 146 TYR A N 1
ATOM 1214 C CA . TYR A 1 147 ? -20.005 -14.875 2.627 1.00 11.24 146 TYR A CA 1
ATOM 1215 C C . TYR A 1 147 ? -20.050 -16.334 3.076 1.00 11.61 146 TYR A C 1
ATOM 1216 O O . TYR A 1 147 ? -19.602 -16.680 4.180 1.00 11.74 146 TYR A O 1
ATOM 1225 N N . MET A 1 148 ? -20.562 -17.194 2.181 1.00 11.01 147 MET A N 1
ATOM 1226 C CA . MET A 1 148 ? -20.766 -18.609 2.552 1.00 14.87 147 MET A CA 1
ATOM 1227 C C . MET A 1 148 ? -19.639 -19.494 2.006 1.00 10.78 147 MET A C 1
ATOM 1228 O O . MET A 1 148 ? -19.518 -19.607 0.771 1.00 12.55 147 MET A O 1
ATOM 1233 N N . LYS A 1 149 ? -18.790 -20.005 2.926 1.00 9.80 148 LYS A N 1
ATOM 1234 C CA . LYS A 1 149 ? -17.665 -20.826 2.463 1.00 12.19 148 LYS A CA 1
ATOM 1235 C C . LYS A 1 149 ? -17.962 -22.288 2.558 1.00 13.23 148 LYS A C 1
ATOM 1236 O O . LYS A 1 149 ? -18.254 -22.801 3.604 1.00 12.85 148 LYS A O 1
ATOM 1242 N N . PRO A 1 150 ? -17.737 -23.021 1.462 1.00 13.94 149 PRO A N 1
ATOM 1243 C CA . PRO A 1 150 ? -17.993 -24.465 1.537 1.00 14.76 149 PRO A CA 1
ATOM 1244 C C . PRO A 1 150 ? -16.763 -25.172 2.124 1.00 10.62 149 PRO A C 1
ATOM 1245 O O . PRO A 1 150 ? -15.638 -24.945 1.636 1.00 13.85 149 PRO A O 1
ATOM 1249 N N . VAL A 1 151 ? -16.994 -25.998 3.145 1.00 11.09 150 VAL A N 1
ATOM 1250 C CA . VAL A 1 151 ? -15.861 -26.714 3.755 1.00 12.55 150 VAL A CA 1
ATOM 1251 C C . VAL A 1 151 ? -16.357 -28.071 4.134 1.00 15.21 150 VAL A C 1
ATOM 1252 O O . VAL A 1 151 ? -17.403 -28.202 4.788 1.00 12.87 150 VAL A O 1
ATOM 1256 N N . PRO A 1 152 ? -15.646 -29.130 3.722 1.00 14.05 151 PRO A N 1
ATOM 1257 C CA . PRO A 1 152 ? -16.037 -30.502 4.047 1.00 14.32 151 PRO A CA 1
ATOM 1258 C C . PRO A 1 152 ? -15.649 -30.737 5.508 1.00 11.36 151 PRO A C 1
ATOM 1259 O O . PRO A 1 152 ? -14.620 -30.252 5.988 1.00 13.29 151 PRO A O 1
ATOM 1263 N N . VAL A 1 153 ? -16.489 -31.502 6.212 1.00 12.48 152 VAL A N 1
ATOM 1264 C CA . VAL A 1 153 ? -16.222 -31.719 7.634 1.00 16.05 152 VAL A CA 1
ATOM 1265 C C . VAL A 1 153 ? -15.360 -32.937 7.817 1.00 15.75 152 VAL A C 1
ATOM 1266 O O . VAL A 1 153 ? -15.857 -34.048 8.031 1.00 14.12 152 VAL A O 1
ATOM 1270 N N . ILE A 1 154 ? -14.073 -32.700 7.653 1.00 15.35 153 ILE A N 1
ATOM 1271 C CA . ILE A 1 154 ? -13.055 -33.753 7.804 1.00 19.03 153 ILE A CA 1
ATOM 1272 C C . ILE A 1 154 ? -12.018 -33.293 8.813 1.00 20.26 153 ILE A C 1
ATOM 1273 O O . ILE A 1 154 ? -11.873 -32.095 9.122 1.00 17.60 153 ILE A O 1
ATOM 1278 N N . PRO A 1 155 ? -11.273 -34.231 9.352 1.00 23.10 154 PRO A N 1
ATOM 1279 C CA . PRO A 1 155 ? -10.270 -33.824 10.335 1.00 24.75 154 PRO A CA 1
ATOM 1280 C C . PRO A 1 155 ? -9.229 -32.819 9.854 1.00 22.42 154 PRO A C 1
ATOM 1281 O O . PRO A 1 155 ? -8.768 -32.813 8.666 1.00 19.66 154 PRO A O 1
ATOM 1285 N N . ASN A 1 156 ? -8.921 -31.910 10.775 1.00 22.82 155 ASN A N 1
ATOM 1286 C CA . ASN A 1 156 ? -7.875 -30.915 10.606 1.00 24.18 155 ASN A CA 1
ATOM 1287 C C . ASN A 1 156 ? -8.150 -29.660 9.842 1.00 24.01 155 ASN A C 1
ATOM 1288 O O . ASN A 1 156 ? -7.397 -28.723 9.922 1.00 28.35 155 ASN A O 1
ATOM 1293 N N A VAL A 1 157 ? -9.247 -29.603 9.103 0.06 22.99 156 VAL A N 1
ATOM 1294 N N B VAL A 1 157 ? -9.281 -29.604 9.115 0.94 15.23 156 VAL A N 1
ATOM 1295 C CA A VAL A 1 157 ? -9.532 -28.363 8.396 0.06 20.81 156 VAL A CA 1
ATOM 1296 C CA B VAL A 1 157 ? -9.549 -28.361 8.371 0.94 18.14 156 VAL A CA 1
ATOM 1297 C C A VAL A 1 157 ? -9.952 -27.356 9.460 0.06 19.49 156 VAL A C 1
ATOM 1298 C C B VAL A 1 157 ? -10.161 -27.364 9.363 0.94 14.59 156 VAL A C 1
ATOM 1299 O O A VAL A 1 157 ? -10.216 -27.736 10.603 0.06 18.17 156 VAL A O 1
ATOM 1300 O O B VAL A 1 157 ? -10.919 -27.819 10.247 0.94 16.87 156 VAL A O 1
ATOM 1307 N N . TYR A 1 158 ? -9.918 -26.072 9.129 1.00 16.10 157 TYR A N 1
ATOM 1308 C CA . TYR A 1 158 ? -10.407 -25.060 10.118 1.00 15.52 157 TYR A CA 1
ATOM 1309 C C . TYR A 1 158 ? -11.805 -24.617 9.620 1.00 14.32 157 TYR A C 1
ATOM 1310 O O . TYR A 1 158 ? -11.930 -23.836 8.656 1.00 15.92 157 TYR A O 1
ATOM 1319 N N . ILE A 1 159 ? -12.831 -24.940 10.407 1.00 12.74 158 ILE A N 1
ATOM 1320 C CA . ILE A 1 159 ? -14.168 -24.565 9.986 1.00 15.54 158 ILE A CA 1
ATOM 1321 C C . ILE A 1 159 ? -14.302 -23.097 10.461 1.00 15.29 158 ILE A C 1
ATOM 1322 O O . ILE A 1 159 ? -14.048 -22.819 11.634 1.00 12.97 158 ILE A O 1
ATOM 1331 N N . PRO A 1 160 ? -14.817 -22.189 9.610 1.00 14.30 159 PRO A N 1
ATOM 1332 C CA . PRO A 1 160 ? -14.932 -20.755 10.033 1.00 11.36 159 PRO A CA 1
ATOM 1333 C C . PRO A 1 160 ? -15.820 -20.615 11.269 1.00 11.59 159 PRO A C 1
ATOM 1334 O O . PRO A 1 160 ? -16.835 -21.321 11.394 1.00 10.21 159 PRO A O 1
ATOM 1338 N N . ARG A 1 161 ? -15.432 -19.680 12.144 1.00 12.98 160 ARG A N 1
ATOM 1339 C CA . ARG A 1 161 ? -16.162 -19.454 13.395 1.00 15.05 160 ARG A CA 1
ATOM 1340 C C . ARG A 1 161 ? -16.071 -17.984 13.764 1.00 12.14 160 ARG A C 1
ATOM 1341 O O . ARG A 1 161 ? -15.343 -17.195 13.177 1.00 12.15 160 ARG A O 1
ATOM 1349 N N . TRP A 1 162 ? -16.910 -17.665 14.748 1.00 12.43 161 TRP A N 1
ATOM 1350 C CA . TRP A 1 162 ? -17.061 -16.247 15.234 1.00 11.26 161 TRP A CA 1
ATOM 1351 C C . TRP A 1 162 ? -17.188 -16.265 16.734 1.00 16.53 161 TRP A C 1
ATOM 1352 O O . TRP A 1 162 ? -17.601 -17.250 17.286 1.00 11.42 161 TRP A O 1
ATOM 1363 N N . PHE A 1 163 ? -16.880 -15.143 17.400 1.00 15.87 162 PHE A N 1
ATOM 1364 C CA . PHE A 1 163 ? -17.048 -15.069 18.848 1.00 13.75 162 PHE A CA 1
ATOM 1365 C C . PHE A 1 163 ? -18.288 -14.172 18.967 1.00 14.82 162 PHE A C 1
ATOM 1366 O O . PHE A 1 163 ? -18.254 -13.021 18.568 1.00 14.27 162 PHE A O 1
ATOM 1374 N N . ILE A 1 164 ? -19.316 -14.727 19.568 1.00 14.05 163 ILE A N 1
ATOM 1375 C CA . ILE A 1 164 ? -20.631 -14.054 19.625 1.00 12.24 163 ILE A CA 1
ATOM 1376 C C . ILE A 1 164 ? -20.879 -13.786 21.089 1.00 14.83 163 ILE A C 1
ATOM 1377 O O . ILE A 1 164 ? -21.064 -14.714 21.898 1.00 16.20 163 ILE A O 1
ATOM 1382 N N . LEU A 1 165 ? -20.913 -12.492 21.400 1.00 12.11 164 LEU A N 1
ATOM 1383 C CA . LEU A 1 165 ? -21.096 -12.012 22.801 1.00 16.06 164 LEU A CA 1
ATOM 1384 C C . LEU A 1 165 ? -22.387 -11.239 22.936 1.00 13.62 164 LEU A C 1
ATOM 1385 O O . LEU A 1 165 ? -22.716 -10.391 22.094 1.00 11.43 164 LEU A O 1
ATOM 1390 N N . GLY A 1 166 ? -23.133 -11.517 24.001 1.00 14.15 165 GLY A N 1
ATOM 1391 C CA . GLY A 1 166 ? -24.403 -10.791 24.227 1.00 13.14 165 GLY A CA 1
ATOM 1392 C C . GLY A 1 166 ? -24.155 -9.367 24.777 1.00 13.20 165 GLY A C 1
ATOM 1393 O O . GLY A 1 166 ? -23.071 -8.937 25.014 1.00 13.12 165 GLY A O 1
ATOM 1394 N N . TYR A 1 167 ? -25.269 -8.689 25.042 1.00 15.01 166 TYR A N 1
ATOM 1395 C CA . TYR A 1 167 ? -25.286 -7.305 25.502 1.00 18.00 166 TYR A CA 1
ATOM 1396 C C . TYR A 1 167 ? -24.755 -7.159 26.937 1.00 20.76 166 TYR A C 1
ATOM 1397 O O . TYR A 1 167 ? -24.068 -6.181 27.247 1.00 15.42 166 TYR A O 1
ATOM 1406 N N . GLU A 1 168 ? -25.037 -8.156 27.785 1.00 23.94 167 GLU A N 1
ATOM 1407 C CA . GLU A 1 168 ? -24.657 -8.078 29.200 1.00 26.95 167 GLU A CA 1
ATOM 1408 C C . GLU A 1 168 ? -23.588 -9.052 29.458 1.00 31.09 167 GLU A C 1
ATOM 1409 O O . GLU A 1 168 ? -23.653 -10.139 28.980 1.00 28.79 167 GLU A O 1
ATOM 1415 N N . GLU A 1 169 ? -22.667 -8.722 30.330 1.00 35.30 168 GLU A N 1
ATOM 1416 C CA . GLU A 1 169 ? -21.539 -9.604 30.588 1.00 39.88 168 GLU A CA 1
ATOM 1417 C C . GLU A 1 169 ? -21.915 -10.907 31.303 1.00 41.23 168 GLU A C 1
ATOM 1418 O O . GLU A 1 169 ? -23.092 -10.964 31.740 1.00 45.37 168 GLU A O 1
#

Secondary structure (DSSP, 8-state):
-PPPEEEEEEEE-TT--TT--SS---EEE-TT-TTSB-EEE---TT----EEEEE-GGG-TT-EEEEE--SSSSPPPEEEB-SS-SS-BPEEE-HHHHHHHT-B--BEEEEPTT--TTEEEEEEEEETTEEEEEEEEEETTEEEEEEEEE---TT----EEEEEES--